Protein AF-A0A2N8BRU5-F1 (afdb_monomer)

pLDDT: mean 93.41, std 7.44, range [59.16, 98.81]

Sequence (91 aa):
SDRTNVRSMAYTDAVLIDQLLGVVVEATARYLAMQAAAGAQVLQLFESWAEGLADDQFQRLVIDPHKALVARLRELGVIAPVIGFPRGAPA

Secondary structure (DSSP, 8-state):
---HHHHHHHHH-HHHHHHHHHHHHHHHHHHHHHHHHTT-S-EEEEETT-TT--HHHHIIIIIHHHHHHHHHHHHTT--S-EEEEETT---

Radius of gyration: 13.86 Å; Cα contacts (8 Å, |Δi|>4): 85; chains: 1; bounding box: 32×24×36 Å

Solvent-accessible surface area (backbone atoms only — not comparable to full-atom values): 5278 Å² total; per-residue (Å²): 134,91,60,63,66,65,57,49,38,51,73,78,40,47,66,61,48,54,54,52,48,50,53,52,31,56,54,49,28,55,51,52,46,52,42,40,75,74,65,43,71,62,44,76,47,78,35,80,75,51,48,86,54,55,72,72,53,36,43,60,73,45,50,49,49,51,52,53,25,52,51,50,28,48,76,73,68,48,78,55,55,75,46,82,46,53,36,72,61,82,132

Structure (mmCIF, N/CA/C/O backbone):
data_AF-A0A2N8BRU5-F1
#
_entry.id   AF-A0A2N8BRU5-F1
#
loop_
_atom_site.group_PDB
_atom_site.id
_atom_site.type_symbol
_atom_site.label_atom_id
_atom_site.label_alt_id
_atom_site.label_comp_id
_atom_site.label_asym_id
_atom_site.label_entity_id
_atom_site.label_seq_id
_atom_site.pdbx_PDB_ins_code
_atom_site.Cartn_x
_atom_site.Cartn_y
_atom_site.Cartn_z
_atom_site.occupancy
_atom_site.B_iso_or_equiv
_atom_site.auth_seq_id
_atom_site.auth_comp_id
_atom_site.auth_asym_id
_atom_site.auth_atom_id
_atom_site.pdbx_PDB_model_num
ATOM 1 N N . SER A 1 1 ? 17.208 9.523 -4.330 1.00 63.88 1 SER A N 1
ATOM 2 C CA . SER A 1 1 ? 17.719 8.145 -4.233 1.00 63.88 1 SER A CA 1
ATOM 3 C C . SER A 1 1 ? 17.837 7.538 -5.610 1.00 63.88 1 SER A C 1
ATOM 5 O O . SER A 1 1 ? 16.945 7.762 -6.421 1.00 63.88 1 SER A O 1
ATOM 7 N N . ASP A 1 2 ? 18.920 6.806 -5.858 1.00 82.88 2 ASP A N 1
ATOM 8 C CA . ASP A 1 2 ? 19.137 6.045 -7.091 1.00 82.88 2 ASP A CA 1
ATOM 9 C C . ASP A 1 2 ? 18.216 4.812 -7.126 1.00 82.88 2 ASP A C 1
ATOM 11 O O . ASP A 1 2 ? 18.113 4.084 -6.138 1.00 82.88 2 ASP A O 1
ATOM 15 N N . ARG A 1 3 ? 17.516 4.617 -8.250 1.00 87.44 3 ARG A N 1
ATOM 16 C CA . ARG A 1 3 ? 16.540 3.534 -8.473 1.00 87.44 3 ARG A CA 1
ATOM 17 C C . ARG A 1 3 ? 16.988 2.536 -9.537 1.00 87.44 3 ARG A C 1
ATOM 19 O O . ARG A 1 3 ? 16.271 1.581 -9.827 1.00 87.44 3 ARG A O 1
ATOM 26 N N . THR A 1 4 ? 18.146 2.770 -10.140 1.00 85.50 4 THR A N 1
ATOM 27 C CA . THR A 1 4 ? 18.561 2.111 -11.379 1.00 85.50 4 THR A CA 1
ATOM 28 C C . THR A 1 4 ? 18.797 0.621 -11.158 1.00 85.50 4 THR A C 1
ATOM 30 O O . THR A 1 4 ? 18.302 -0.200 -11.925 1.00 85.50 4 THR A O 1
ATOM 33 N N . ASN A 1 5 ? 19.454 0.260 -10.052 1.00 85.75 5 ASN A N 1
ATOM 34 C CA . ASN A 1 5 ? 19.776 -1.133 -9.743 1.00 85.75 5 ASN A CA 1
ATOM 35 C C . ASN A 1 5 ? 18.523 -1.987 -9.526 1.00 85.75 5 ASN A C 1
ATOM 37 O O . ASN A 1 5 ? 18.394 -3.034 -10.150 1.00 85.75 5 ASN A O 1
ATOM 41 N N . VAL A 1 6 ? 17.570 -1.530 -8.704 1.00 84.62 6 VAL A N 1
ATOM 42 C CA . VAL A 1 6 ? 16.351 -2.312 -8.429 1.00 84.62 6 VAL A CA 1
ATOM 43 C C . VAL A 1 6 ? 15.450 -2.416 -9.662 1.00 84.62 6 VAL A C 1
ATOM 45 O O . VAL A 1 6 ? 14.860 -3.464 -9.904 1.00 84.62 6 VAL A O 1
ATOM 48 N N . ARG A 1 7 ? 15.398 -1.366 -10.497 1.00 86.25 7 ARG A N 1
ATOM 49 C CA . ARG A 1 7 ? 14.690 -1.421 -11.784 1.00 86.25 7 ARG A CA 1
ATOM 50 C C . ARG A 1 7 ? 15.337 -2.419 -12.731 1.00 86.25 7 ARG A C 1
ATOM 52 O O . ARG A 1 7 ? 14.623 -3.193 -13.347 1.00 86.25 7 ARG A O 1
ATOM 59 N N . SER A 1 8 ? 16.666 -2.434 -12.811 1.00 85.25 8 SER A N 1
ATOM 60 C CA . SER A 1 8 ? 17.399 -3.424 -13.605 1.00 85.25 8 SER A CA 1
ATOM 61 C C . SER A 1 8 ? 17.119 -4.848 -13.113 1.00 85.25 8 SER A C 1
ATOM 63 O O . SER A 1 8 ? 16.784 -5.721 -13.910 1.00 85.25 8 SER A O 1
ATOM 65 N N . MET A 1 9 ? 17.135 -5.062 -11.792 1.00 83.56 9 MET A N 1
ATOM 66 C CA . MET A 1 9 ? 16.829 -6.359 -11.181 1.00 83.56 9 MET A CA 1
AT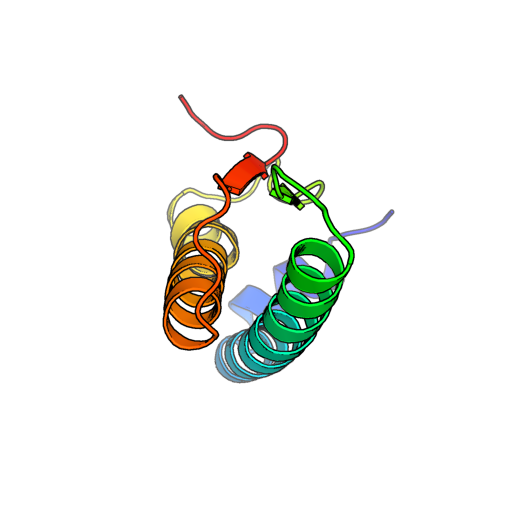OM 67 C C . MET A 1 9 ? 15.428 -6.871 -11.523 1.00 83.56 9 MET A C 1
ATOM 69 O O . MET A 1 9 ? 15.272 -8.069 -11.724 1.00 83.56 9 MET A O 1
ATOM 73 N N . ALA A 1 10 ? 14.426 -5.995 -11.652 1.00 83.12 10 ALA A N 1
ATOM 74 C CA . ALA A 1 10 ? 13.080 -6.405 -12.066 1.00 83.12 10 ALA A CA 1
ATOM 75 C C . ALA A 1 10 ? 13.054 -7.073 -13.454 1.00 83.12 10 ALA A C 1
ATOM 77 O O . ALA A 1 10 ? 12.221 -7.950 -13.696 1.00 83.12 10 ALA A O 1
ATOM 78 N N . TYR A 1 11 ? 13.996 -6.712 -14.333 1.00 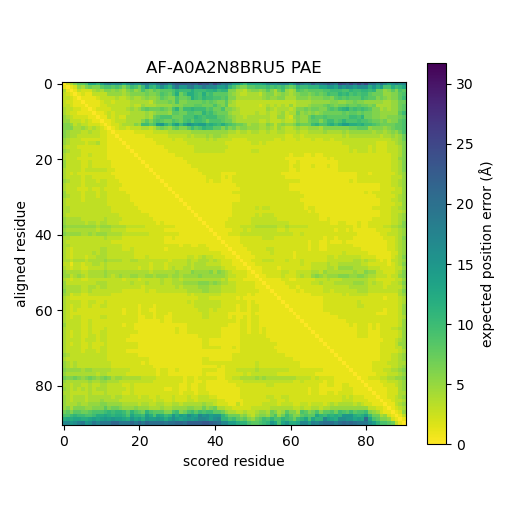82.69 11 TYR A N 1
ATOM 79 C CA . TYR A 1 11 ? 14.168 -7.339 -15.642 1.00 82.69 11 TYR A CA 1
ATOM 80 C C . TYR A 1 11 ? 15.085 -8.564 -15.601 1.00 82.69 11 TYR A C 1
ATOM 82 O O . TYR A 1 11 ? 14.816 -9.546 -16.288 1.00 82.69 11 TYR A O 1
ATOM 90 N N . THR A 1 12 ? 16.175 -8.516 -14.830 1.00 88.25 12 THR A N 1
ATOM 91 C CA . THR A 1 12 ? 17.202 -9.573 -14.848 1.00 88.25 12 THR A CA 1
ATOM 92 C C . THR A 1 12 ? 16.909 -10.737 -13.905 1.00 88.25 12 THR A C 1
ATOM 94 O O . THR A 1 12 ? 17.381 -11.841 -14.153 1.00 88.25 12 THR A O 1
ATOM 97 N N . ASP A 1 13 ? 16.155 -10.504 -12.829 1.00 90.44 13 ASP A N 1
ATOM 98 C CA . ASP A 1 13 ? 15.777 -11.511 -11.833 1.00 90.44 13 ASP A CA 1
ATOM 99 C C . ASP A 1 13 ? 14.365 -11.239 -11.291 1.00 90.44 13 ASP A C 1
ATOM 101 O O . ASP A 1 13 ? 14.132 -10.818 -10.153 1.00 90.44 13 ASP A O 1
ATOM 105 N N . ALA A 1 14 ? 13.397 -11.468 -12.175 1.00 88.56 14 ALA A N 1
ATOM 106 C CA . ALA A 1 14 ? 11.980 -11.289 -11.907 1.00 88.56 14 ALA A CA 1
ATOM 107 C C . ALA A 1 14 ? 11.502 -12.061 -10.661 1.00 88.56 14 ALA A C 1
ATOM 109 O O . ALA A 1 14 ? 10.735 -11.520 -9.868 1.00 88.56 14 ALA A O 1
ATOM 110 N N . VAL A 1 15 ? 11.972 -13.298 -10.477 1.00 92.75 15 VAL A N 1
ATOM 111 C CA . VAL A 1 15 ? 11.520 -14.176 -9.387 1.00 92.75 15 VAL A CA 1
ATOM 112 C C . VAL A 1 15 ? 11.982 -13.646 -8.034 1.00 92.75 15 VAL A C 1
ATOM 114 O O . VAL A 1 15 ? 11.188 -13.609 -7.093 1.00 92.75 15 VAL A O 1
ATOM 117 N N . LEU A 1 16 ? 13.237 -13.200 -7.931 1.00 93.19 16 LEU A N 1
ATOM 118 C CA . LEU A 1 16 ? 13.756 -12.623 -6.694 1.00 93.19 16 LEU A CA 1
ATOM 119 C C . LEU A 1 16 ? 12.983 -11.363 -6.287 1.00 93.19 16 LEU A C 1
ATOM 121 O O . LEU A 1 16 ? 12.659 -11.190 -5.111 1.00 93.19 16 LEU A O 1
ATOM 125 N N . ILE A 1 17 ? 12.665 -10.492 -7.250 1.00 94.12 17 ILE A N 1
ATOM 126 C CA . ILE A 1 17 ? 11.889 -9.275 -6.986 1.00 94.12 17 ILE A CA 1
ATOM 127 C C . ILE A 1 17 ? 10.474 -9.607 -6.511 1.00 94.12 17 ILE A C 1
ATOM 129 O O . ILE A 1 17 ? 10.018 -9.011 -5.536 1.00 94.12 17 ILE A O 1
ATOM 133 N N . ASP A 1 18 ? 9.806 -10.588 -7.120 1.00 93.12 18 ASP A N 1
ATOM 134 C CA . ASP A 1 18 ? 8.461 -10.994 -6.699 1.00 93.12 18 ASP A CA 1
ATOM 135 C C . ASP A 1 18 ? 8.469 -11.581 -5.274 1.00 93.12 18 ASP A C 1
ATOM 137 O O . ASP A 1 18 ? 7.605 -11.260 -4.456 1.00 93.12 18 ASP A O 1
ATOM 141 N N . GLN A 1 19 ? 9.482 -12.386 -4.931 1.00 95.75 19 GLN A N 1
ATOM 142 C CA . GLN A 1 19 ? 9.657 -12.917 -3.573 1.00 95.75 19 GLN A CA 1
ATOM 143 C C . GLN A 1 19 ? 9.911 -11.805 -2.551 1.00 95.75 19 GLN A C 1
ATOM 145 O O . GLN A 1 19 ? 9.306 -11.797 -1.475 1.00 95.75 19 GLN A O 1
ATOM 150 N N . LEU A 1 20 ? 10.776 -10.845 -2.888 1.00 95.88 20 LEU A N 1
ATOM 151 C CA . LEU A 1 20 ? 11.060 -9.695 -2.035 1.00 95.88 20 LEU A CA 1
ATOM 152 C C . LEU A 1 20 ? 9.805 -8.842 -1.819 1.00 95.88 20 LEU A C 1
ATOM 154 O O . LEU A 1 20 ? 9.501 -8.477 -0.682 1.00 95.88 20 LEU A O 1
ATOM 158 N N . LEU A 1 21 ? 9.050 -8.561 -2.884 1.00 96.31 21 LEU A N 1
ATOM 159 C CA . LEU A 1 21 ? 7.775 -7.851 -2.798 1.00 96.31 21 LEU A CA 1
ATOM 160 C C . LEU A 1 21 ? 6.785 -8.603 -1.908 1.00 96.31 21 LEU A C 1
ATOM 162 O O . LEU A 1 21 ? 6.137 -7.971 -1.080 1.00 96.31 21 LEU A O 1
ATOM 166 N N . GLY A 1 22 ? 6.723 -9.934 -1.991 1.00 98.12 22 GLY A N 1
ATOM 167 C CA . GLY A 1 22 ? 5.910 -10.753 -1.088 1.00 98.12 22 GLY A CA 1
ATOM 168 C C . GLY A 1 22 ? 6.245 -10.533 0.393 1.00 98.12 22 GLY A C 1
ATOM 169 O O . GLY A 1 22 ? 5.344 -10.343 1.213 1.00 98.12 22 GLY A O 1
ATOM 170 N N . VAL A 1 23 ? 7.535 -10.475 0.741 1.00 98.50 23 VAL A N 1
ATOM 171 C CA . VAL A 1 23 ? 7.984 -10.176 2.115 1.00 98.50 23 VAL A CA 1
ATOM 172 C C . VAL A 1 23 ? 7.570 -8.764 2.542 1.00 98.50 23 VAL A C 1
ATOM 174 O O . VAL A 1 23 ? 7.060 -8.578 3.650 1.00 98.50 23 VAL A O 1
ATOM 177 N N . VAL A 1 24 ? 7.756 -7.769 1.669 1.00 97.75 24 VAL A N 1
ATOM 178 C CA . VAL A 1 24 ? 7.382 -6.370 1.943 1.00 97.75 24 VAL A CA 1
ATOM 179 C C . VAL A 1 24 ? 5.870 -6.223 2.111 1.00 97.75 24 VAL A C 1
ATOM 181 O O . VAL A 1 24 ? 5.429 -5.513 3.017 1.00 97.75 24 VAL A O 1
ATOM 184 N N . VAL A 1 25 ? 5.073 -6.914 1.293 1.00 98.56 25 VAL A N 1
ATOM 185 C CA . VAL A 1 25 ? 3.607 -6.920 1.373 1.00 98.56 25 VAL A CA 1
ATOM 186 C C . VAL A 1 25 ? 3.146 -7.455 2.726 1.00 98.56 25 VAL A C 1
ATOM 188 O O . VAL A 1 25 ? 2.395 -6.764 3.415 1.00 98.56 25 VAL A O 1
ATOM 191 N N . GLU A 1 26 ? 3.627 -8.626 3.155 1.00 98.69 26 GLU A N 1
ATOM 192 C CA . GLU A 1 26 ? 3.211 -9.209 4.439 1.00 98.69 26 GLU A CA 1
ATOM 193 C C . GLU A 1 26 ? 3.651 -8.345 5.628 1.00 98.69 26 GLU A C 1
ATOM 195 O O . GLU A 1 26 ? 2.864 -8.087 6.544 1.00 98.69 26 GLU A O 1
ATOM 200 N N . ALA A 1 27 ? 4.893 -7.850 5.616 1.00 98.75 27 ALA A N 1
ATOM 201 C CA . ALA A 1 27 ? 5.399 -6.988 6.681 1.00 98.75 27 ALA A CA 1
ATOM 202 C C . ALA A 1 27 ? 4.589 -5.684 6.787 1.00 98.75 27 ALA A C 1
ATOM 204 O O . ALA A 1 27 ? 4.179 -5.289 7.883 1.00 98.75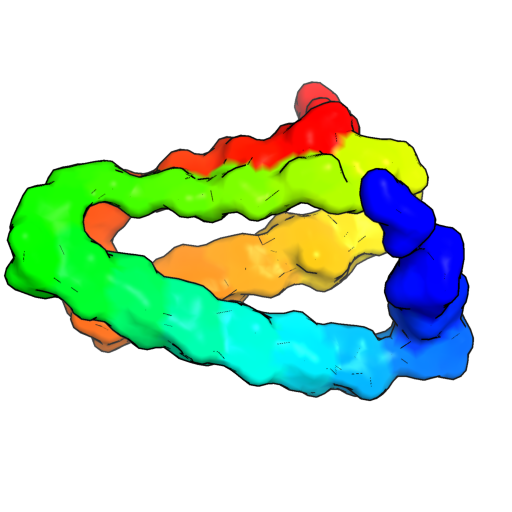 27 ALA A O 1
ATOM 205 N N . THR A 1 28 ? 4.305 -5.043 5.649 1.00 98.62 28 THR A N 1
ATOM 206 C CA . THR A 1 28 ? 3.535 -3.793 5.601 1.00 98.62 28 THR A CA 1
ATOM 207 C C . THR A 1 28 ? 2.086 -4.012 6.024 1.00 98.62 28 THR A C 1
ATOM 209 O O . THR A 1 28 ? 1.564 -3.229 6.818 1.00 98.62 28 THR A O 1
ATOM 212 N N . ALA A 1 29 ? 1.439 -5.090 5.568 1.00 98.69 29 ALA A N 1
ATOM 213 C CA . ALA A 1 29 ? 0.063 -5.406 5.948 1.00 98.69 29 ALA A CA 1
ATOM 214 C C . ALA A 1 29 ? -0.073 -5.597 7.466 1.00 98.69 29 ALA A C 1
ATOM 216 O O . ALA A 1 29 ? -0.953 -5.004 8.091 1.00 98.69 29 ALA A O 1
ATOM 217 N N . ARG A 1 30 ? 0.847 -6.345 8.090 1.00 98.75 30 ARG A N 1
ATOM 218 C CA . ARG A 1 30 ? 0.879 -6.514 9.552 1.00 98.75 30 ARG A CA 1
ATOM 219 C C . ARG A 1 30 ? 1.102 -5.190 10.276 1.00 98.75 30 ARG A C 1
ATOM 221 O O . ARG A 1 30 ? 0.441 -4.925 11.278 1.00 98.75 30 ARG A O 1
ATOM 228 N N . TYR A 1 31 ? 2.003 -4.347 9.774 1.00 98.69 31 TYR A N 1
ATOM 229 C CA . TYR A 1 31 ? 2.277 -3.045 10.378 1.00 98.69 31 TYR A CA 1
ATOM 230 C C . TYR A 1 31 ? 1.063 -2.110 10.327 1.00 98.69 31 TYR A C 1
ATOM 232 O O . TYR A 1 31 ? 0.691 -1.516 11.337 1.00 98.69 31 TYR A O 1
ATOM 240 N N . LEU A 1 32 ? 0.391 -2.032 9.183 1.00 98.69 32 LEU A N 1
ATOM 241 C CA . LEU A 1 32 ? -0.818 -1.228 9.014 1.00 98.69 32 LEU A CA 1
ATOM 242 C C . LEU A 1 32 ? -2.010 -1.777 9.807 1.00 98.69 32 LEU A C 1
ATOM 244 O O . LEU A 1 32 ? -2.792 -0.995 10.344 1.00 98.69 32 LEU A O 1
ATOM 248 N N . ALA A 1 33 ? -2.131 -3.099 9.952 1.00 98.75 33 ALA A N 1
ATOM 249 C CA . ALA A 1 33 ? -3.128 -3.696 10.836 1.00 98.75 33 ALA A CA 1
ATOM 250 C C . ALA A 1 33 ? -2.907 -3.289 12.302 1.00 98.75 33 ALA A C 1
ATOM 252 O O . ALA A 1 33 ? -3.868 -2.956 12.994 1.00 98.75 33 ALA A O 1
ATOM 253 N N . MET A 1 34 ? -1.650 -3.225 12.764 1.00 98.81 34 MET A N 1
ATOM 254 C CA . MET A 1 34 ? -1.334 -2.695 14.098 1.00 98.81 34 MET A CA 1
ATOM 255 C C . MET A 1 34 ? -1.702 -1.213 14.231 1.00 98.81 34 MET A C 1
ATOM 257 O O . MET A 1 34 ? -2.225 -0.816 15.268 1.00 98.81 34 MET A O 1
ATOM 261 N N . GLN A 1 35 ? -1.489 -0.399 13.192 1.00 98.81 35 GLN A N 1
ATOM 262 C CA . GLN A 1 35 ? -1.923 1.004 13.205 1.00 98.81 35 GLN A CA 1
ATOM 263 C C . GLN A 1 35 ? -3.449 1.128 13.290 1.00 98.81 35 GLN A C 1
ATOM 265 O O . GLN A 1 35 ? -3.954 1.924 14.080 1.00 98.81 35 GLN A O 1
ATOM 270 N N . ALA A 1 36 ? -4.188 0.320 12.525 1.00 98.69 36 ALA A N 1
ATOM 271 C CA . ALA A 1 36 ? -5.647 0.286 12.588 1.00 98.69 36 ALA A CA 1
ATOM 272 C C . ALA A 1 36 ? -6.142 -0.134 13.982 1.00 98.69 36 ALA A C 1
ATOM 274 O O . ALA A 1 36 ? -7.012 0.525 14.549 1.00 98.69 36 ALA A O 1
ATOM 275 N N . ALA A 1 37 ? -5.539 -1.168 14.577 1.00 98.50 37 ALA A N 1
ATOM 276 C CA . ALA A 1 37 ? -5.843 -1.601 15.943 1.00 98.50 37 ALA A CA 1
ATOM 277 C C . ALA A 1 37 ? -5.516 -0.525 16.995 1.00 98.50 37 ALA A C 1
ATOM 279 O O . ALA A 1 37 ? -6.208 -0.418 18.004 1.00 98.50 37 ALA A O 1
ATOM 280 N N . ALA A 1 38 ? -4.498 0.301 16.743 1.00 98.62 38 ALA A N 1
ATOM 281 C CA . ALA A 1 38 ? -4.144 1.447 17.578 1.00 98.62 38 ALA A CA 1
ATOM 282 C C . ALA A 1 38 ? -5.062 2.672 17.378 1.00 98.62 38 ALA A C 1
ATOM 284 O O . ALA A 1 38 ? -4.860 3.693 18.033 1.00 98.62 38 ALA A O 1
ATOM 285 N N . GLY A 1 39 ? -6.067 2.588 16.498 1.00 98.38 39 GLY A N 1
ATOM 286 C CA . GLY A 1 39 ? -7.073 3.631 16.291 1.00 98.38 39 GLY A CA 1
ATOM 287 C C . GLY A 1 39 ? -6.926 4.432 14.997 1.00 98.38 39 GLY A C 1
ATOM 288 O O . GLY A 1 39 ? -7.664 5.398 14.809 1.00 98.38 39 GLY A O 1
ATOM 289 N N . ALA A 1 40 ? -6.018 4.061 14.086 1.00 98.69 40 ALA A N 1
ATOM 290 C CA . ALA A 1 40 ? -5.955 4.700 12.773 1.00 98.69 40 ALA A CA 1
ATOM 291 C C . ALA A 1 40 ? -7.251 4.441 11.986 1.00 98.69 40 ALA A C 1
ATOM 293 O O . ALA A 1 40 ? -7.608 3.300 11.692 1.00 98.69 40 ALA A O 1
ATOM 294 N N . GLN A 1 41 ? -7.953 5.517 11.628 1.00 98.44 41 GLN A N 1
ATOM 295 C CA . GLN A 1 41 ? -9.248 5.439 10.943 1.00 98.44 41 GLN A CA 1
ATOM 296 C C . GLN A 1 41 ? -9.115 5.363 9.419 1.00 98.44 41 GLN A C 1
ATOM 298 O O . GLN A 1 41 ? -10.069 4.985 8.748 1.00 98.44 41 GLN A O 1
ATOM 303 N N . VAL A 1 42 ? -7.948 5.718 8.877 1.00 98.50 42 VAL A N 1
ATOM 304 C CA . VAL A 1 42 ? -7.598 5.660 7.452 1.00 98.50 42 VAL A CA 1
ATOM 305 C C . VAL A 1 42 ? -6.134 5.243 7.344 1.00 98.50 42 VAL A C 1
ATOM 307 O O . VAL A 1 42 ? -5.312 5.655 8.162 1.00 98.50 42 VAL A O 1
ATOM 310 N N . LEU A 1 43 ? -5.808 4.439 6.333 1.00 98.62 43 LEU A N 1
ATOM 311 C CA . LEU A 1 43 ? -4.450 3.987 6.038 1.00 98.62 43 LEU A CA 1
ATOM 312 C C . LEU A 1 43 ? -4.025 4.504 4.661 1.00 98.62 43 LEU A C 1
ATOM 314 O O . LEU A 1 43 ? -4.815 4.471 3.720 1.00 98.62 43 LEU A O 1
ATOM 318 N N . GLN A 1 44 ? -2.779 4.954 4.516 1.00 97.81 44 GLN A N 1
ATOM 319 C CA . GLN A 1 44 ? -2.257 5.449 3.241 1.00 97.81 44 GLN A CA 1
ATOM 320 C C . GLN A 1 44 ? -0.976 4.715 2.842 1.00 97.81 44 GLN A C 1
ATOM 322 O O . GLN A 1 44 ? -0.019 4.642 3.610 1.00 97.81 44 GLN A O 1
ATOM 327 N N . LEU A 1 45 ? -0.965 4.198 1.615 1.00 96.75 45 LEU A N 1
ATOM 328 C CA . LEU A 1 45 ? 0.183 3.580 0.966 1.00 96.75 45 LEU A CA 1
ATOM 329 C C . LEU A 1 45 ? 0.892 4.641 0.125 1.00 96.75 45 LEU A C 1
ATOM 331 O O . LEU A 1 45 ? 0.337 5.147 -0.850 1.00 96.75 45 LEU A O 1
ATOM 335 N N . PHE A 1 46 ? 2.112 4.995 0.519 1.00 95.62 46 PHE A N 1
ATOM 336 C CA . PHE A 1 46 ? 2.949 5.938 -0.217 1.00 95.62 46 PHE A CA 1
ATOM 337 C C . PHE A 1 46 ? 3.911 5.190 -1.132 1.00 95.62 46 PHE A C 1
ATOM 339 O O . PHE A 1 46 ? 4.947 4.707 -0.677 1.00 95.62 46 PHE A O 1
ATOM 346 N N . GLU A 1 47 ? 3.619 5.174 -2.430 1.00 94.69 47 GLU A N 1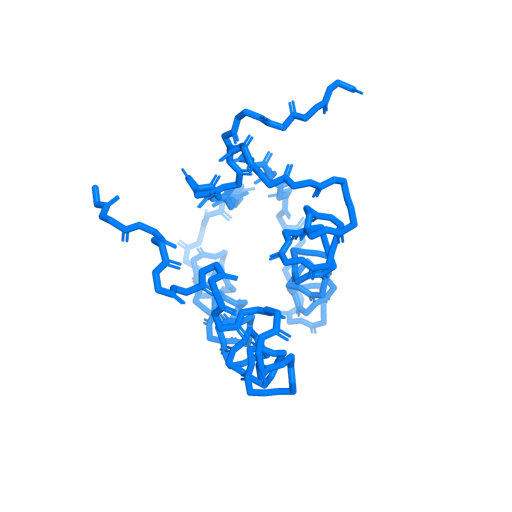
ATOM 347 C CA . GLU A 1 47 ? 4.510 4.585 -3.425 1.00 94.69 47 GLU A CA 1
ATOM 348 C C . GLU A 1 47 ? 5.288 5.689 -4.147 1.00 94.69 47 GLU A C 1
ATOM 350 O O . GLU A 1 47 ? 4.894 6.243 -5.174 1.00 94.69 47 GLU A O 1
ATOM 355 N N . SER A 1 48 ? 6.412 6.081 -3.554 1.00 92.31 48 SER A N 1
ATOM 356 C CA . SER A 1 48 ? 7.175 7.234 -4.032 1.00 92.31 48 SER A CA 1
ATOM 357 C C . SER A 1 48 ? 8.093 6.931 -5.227 1.00 92.31 48 SER A C 1
ATOM 359 O O . SER A 1 48 ? 8.677 7.879 -5.767 1.00 92.31 48 SER A O 1
ATOM 361 N N . TRP A 1 49 ? 8.229 5.660 -5.642 1.00 92.19 49 TRP A N 1
ATOM 362 C CA . TRP A 1 49 ? 9.185 5.192 -6.660 1.00 92.19 49 TRP A CA 1
ATOM 363 C C . TRP A 1 49 ? 8.548 4.735 -7.979 1.00 92.19 49 TRP A C 1
ATOM 365 O O . TRP A 1 49 ? 9.285 4.395 -8.913 1.00 92.19 49 TRP A O 1
ATOM 375 N N . ALA A 1 50 ? 7.219 4.806 -8.084 1.00 92.25 50 ALA A N 1
ATOM 376 C CA . ALA A 1 50 ? 6.468 4.392 -9.267 1.00 92.25 50 ALA A CA 1
ATOM 377 C C . ALA A 1 50 ? 6.728 5.232 -10.533 1.00 92.25 50 ALA A C 1
ATOM 379 O O . ALA A 1 50 ? 6.599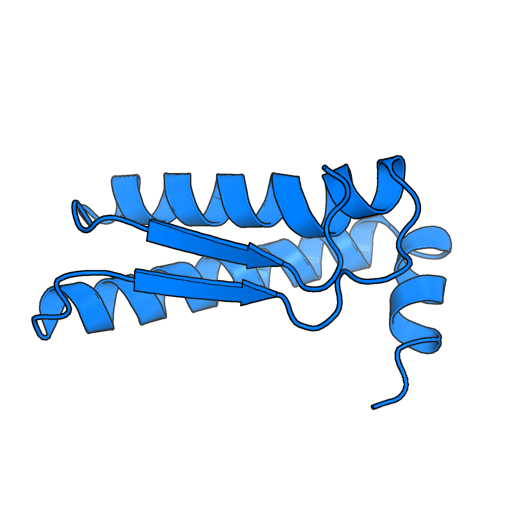 4.731 -11.645 1.00 92.25 50 ALA A O 1
ATOM 380 N N . GLU A 1 51 ? 7.113 6.498 -10.375 1.00 91.50 51 GLU A N 1
ATOM 381 C CA . GLU A 1 51 ? 7.290 7.440 -11.483 1.00 91.50 51 GLU A CA 1
ATOM 382 C C . GLU A 1 51 ? 8.297 6.945 -12.534 1.00 91.50 51 GLU A C 1
ATOM 384 O O . GLU A 1 51 ? 9.455 6.660 -12.214 1.00 91.50 51 GLU A O 1
ATOM 389 N N . GLY A 1 52 ? 7.886 6.901 -13.801 1.00 89.19 52 GLY A N 1
ATOM 390 C CA . GLY A 1 52 ? 8.747 6.506 -14.919 1.00 89.19 52 GLY A CA 1
ATOM 391 C C . GLY A 1 52 ? 8.971 4.996 -15.048 1.00 89.19 52 GLY A C 1
ATOM 392 O O . GLY A 1 52 ? 9.969 4.586 -15.640 1.00 89.19 52 GLY A O 1
ATOM 393 N N . LEU A 1 53 ? 8.098 4.173 -14.461 1.00 90.62 53 LEU A N 1
ATOM 394 C CA . LEU A 1 53 ? 7.949 2.770 -14.854 1.00 90.62 53 LEU A CA 1
ATOM 395 C C . LEU A 1 53 ? 7.157 2.680 -16.167 1.00 90.62 53 LEU A C 1
ATOM 397 O O . LEU A 1 53 ? 6.262 3.487 -16.400 1.00 90.62 53 LEU A O 1
ATOM 401 N N . ALA A 1 54 ? 7.487 1.697 -17.006 1.00 90.50 54 ALA A N 1
ATOM 402 C CA . ALA A 1 54 ? 6.629 1.300 -18.123 1.00 90.50 54 ALA A CA 1
ATOM 403 C C . ALA A 1 54 ? 5.332 0.661 -17.596 1.00 90.50 54 ALA A C 1
ATOM 405 O O . ALA A 1 54 ? 5.319 0.161 -16.471 1.00 90.50 54 ALA A O 1
ATOM 406 N N . ASP A 1 55 ? 4.260 0.660 -18.391 1.00 91.12 55 ASP A N 1
ATOM 407 C CA . ASP A 1 55 ? 2.923 0.231 -17.949 1.00 91.12 55 ASP A CA 1
ATOM 408 C C . ASP A 1 55 ? 2.895 -1.202 -17.391 1.00 91.12 55 ASP A C 1
ATOM 410 O O . ASP A 1 55 ? 2.272 -1.460 -16.361 1.00 91.12 55 ASP A O 1
ATOM 414 N N . ASP A 1 56 ? 3.618 -2.130 -18.021 1.00 91.06 56 ASP A N 1
ATOM 415 C CA . ASP A 1 56 ? 3.736 -3.523 -17.577 1.00 91.06 56 ASP A CA 1
ATOM 416 C C . ASP A 1 56 ? 4.443 -3.627 -16.215 1.00 91.06 56 ASP A C 1
ATOM 418 O O . ASP A 1 56 ? 3.997 -4.349 -15.319 1.00 91.06 56 ASP A O 1
ATOM 422 N N . GLN A 1 57 ? 5.514 -2.854 -16.029 1.00 92.25 57 GLN A N 1
ATOM 423 C CA . GLN A 1 57 ? 6.249 -2.792 -14.770 1.00 92.25 57 GLN A CA 1
ATOM 424 C C . GLN A 1 57 ? 5.458 -2.063 -13.688 1.00 92.25 57 GLN A C 1
ATOM 426 O O . GLN A 1 57 ? 5.512 -2.456 -12.528 1.00 92.25 57 GLN A O 1
ATOM 431 N N . PHE A 1 58 ? 4.707 -1.021 -14.033 1.00 93.25 58 PHE A N 1
ATOM 432 C CA . PHE A 1 58 ? 3.838 -0.328 -13.090 1.00 93.25 58 PHE A CA 1
ATOM 433 C C . PHE A 1 58 ? 2.727 -1.265 -12.606 1.00 93.25 58 PHE A C 1
ATOM 435 O O . PHE A 1 58 ? 2.495 -1.381 -11.402 1.00 93.25 58 PHE A O 1
ATOM 442 N N . GLN A 1 59 ? 2.097 -2.010 -13.516 1.00 93.94 59 GLN A N 1
ATOM 443 C CA . GLN A 1 59 ? 1.104 -3.012 -13.144 1.00 93.94 59 GLN A CA 1
ATOM 444 C C . GLN A 1 59 ? 1.701 -4.057 -12.189 1.00 93.94 59 GLN A C 1
ATOM 446 O O . GLN A 1 59 ? 1.173 -4.267 -11.096 1.00 93.94 59 GLN A O 1
ATOM 451 N N . ARG A 1 60 ? 2.839 -4.650 -12.561 1.00 93.38 60 ARG A N 1
ATOM 452 C CA . ARG A 1 60 ? 3.450 -5.757 -11.817 1.00 93.38 60 ARG A CA 1
ATOM 453 C C . ARG A 1 60 ? 4.114 -5.341 -10.503 1.00 93.38 60 ARG A C 1
ATOM 455 O O . ARG A 1 60 ? 4.027 -6.069 -9.522 1.00 93.38 60 ARG A O 1
ATOM 462 N N . LEU A 1 61 ? 4.823 -4.214 -10.474 1.00 94.19 61 LEU A N 1
ATOM 463 C CA . LEU A 1 61 ? 5.633 -3.799 -9.321 1.00 94.19 61 LEU A CA 1
ATOM 464 C C . LEU A 1 61 ? 4.878 -2.866 -8.373 1.00 94.19 61 LEU A C 1
ATOM 466 O O . LEU A 1 61 ? 5.263 -2.741 -7.214 1.00 94.19 61 LEU A O 1
ATOM 470 N N . VAL A 1 62 ? 3.817 -2.207 -8.848 1.00 95.19 62 VAL A N 1
ATOM 471 C CA . VAL A 1 62 ? 3.030 -1.263 -8.046 1.00 95.19 62 VAL A CA 1
ATOM 472 C C . VAL A 1 62 ? 1.630 -1.807 -7.816 1.00 95.19 62 VAL A C 1
ATOM 474 O O . VAL A 1 62 ? 1.281 -2.109 -6.676 1.00 95.19 62 VAL A O 1
ATOM 477 N N . ILE A 1 63 ? 0.824 -1.967 -8.866 1.00 95.50 63 ILE A N 1
ATOM 478 C CA . ILE A 1 63 ? -0.601 -2.278 -8.700 1.00 95.50 63 ILE A CA 1
ATOM 479 C C . ILE A 1 63 ? -0.817 -3.653 -8.062 1.00 95.50 63 ILE A C 1
ATOM 481 O O . ILE A 1 63 ? -1.567 -3.753 -7.088 1.00 95.50 63 ILE A O 1
ATOM 485 N N . ASP A 1 64 ? -0.161 -4.700 -8.559 1.00 96.44 64 ASP A N 1
ATOM 486 C CA . ASP A 1 64 ? -0.384 -6.064 -8.070 1.00 96.44 64 ASP A CA 1
ATOM 487 C C . ASP A 1 64 ? 0.028 -6.244 -6.592 1.00 96.44 64 ASP A C 1
ATOM 489 O O . ASP A 1 64 ? -0.801 -6.724 -5.809 1.00 96.44 64 ASP A O 1
ATOM 493 N N . PRO A 1 65 ? 1.210 -5.775 -6.135 1.00 97.25 65 PRO A N 1
ATOM 494 C CA . PRO A 1 65 ? 1.586 -5.833 -4.723 1.00 97.25 65 PRO A CA 1
ATOM 495 C C . PRO A 1 65 ? 0.666 -5.002 -3.828 1.00 97.25 65 PRO A C 1
ATOM 497 O O . PRO A 1 65 ? 0.307 -5.445 -2.738 1.00 97.25 65 PRO A O 1
ATOM 500 N N . HIS A 1 66 ? 0.223 -3.822 -4.281 1.00 97.50 66 HIS A N 1
ATOM 501 C CA . HIS A 1 66 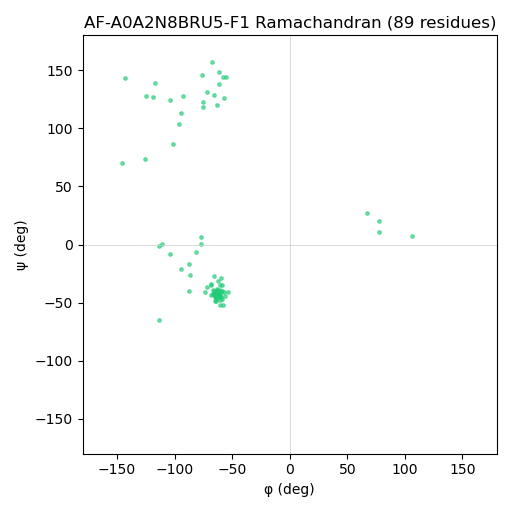? -0.709 -2.994 -3.510 1.00 97.50 66 HIS A CA 1
ATOM 502 C C . HIS A 1 66 ? -2.083 -3.664 -3.375 1.00 97.50 66 HIS A C 1
ATOM 504 O O . HIS A 1 66 ? -2.679 -3.632 -2.297 1.00 97.50 66 HIS A O 1
ATOM 510 N N . LYS A 1 67 ? -2.579 -4.326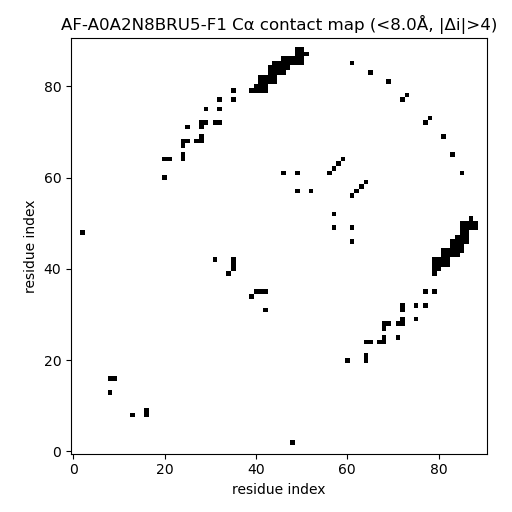 -4.428 1.00 98.00 67 LYS A N 1
ATOM 511 C CA . LYS A 1 67 ? -3.818 -5.118 -4.366 1.00 98.00 67 LYS A CA 1
ATOM 512 C C . LYS A 1 67 ? -3.682 -6.297 -3.405 1.00 98.00 67 LYS A C 1
ATOM 514 O O . LYS A 1 67 ? -4.584 -6.509 -2.596 1.00 98.00 67 LYS A O 1
ATOM 519 N N . ALA A 1 68 ? -2.562 -7.019 -3.455 1.00 98.50 68 ALA A N 1
ATOM 520 C CA . ALA A 1 68 ? -2.275 -8.113 -2.528 1.00 98.50 68 ALA A CA 1
ATOM 521 C C . ALA A 1 68 ? -2.227 -7.622 -1.071 1.00 98.50 68 ALA A C 1
ATOM 523 O O . ALA A 1 68 ? -2.836 -8.227 -0.193 1.00 98.50 68 ALA A O 1
ATOM 524 N N . LEU A 1 69 ? -1.589 -6.476 -0.824 1.00 98.62 69 LEU A N 1
ATOM 525 C CA . LEU A 1 69 ? -1.538 -5.836 0.489 1.00 98.62 69 LEU A CA 1
ATOM 526 C C . LEU A 1 69 ? -2.940 -5.473 0.993 1.00 98.62 69 LEU A C 1
ATOM 528 O O . LEU A 1 69 ? -3.285 -5.797 2.129 1.00 98.62 69 LEU A O 1
ATOM 532 N N . VAL A 1 70 ? -3.777 -4.844 0.161 1.00 98.50 70 VAL A N 1
ATOM 533 C CA . VAL A 1 70 ? -5.157 -4.501 0.542 1.00 98.50 70 VAL A CA 1
ATOM 534 C C . VAL A 1 70 ? -5.974 -5.756 0.845 1.00 98.50 70 VAL A C 1
ATOM 536 O O . VAL A 1 70 ? -6.680 -5.777 1.851 1.00 98.50 70 VAL A O 1
ATOM 539 N N . ALA A 1 71 ? -5.865 -6.808 0.030 1.00 98.62 71 ALA A N 1
ATOM 540 C CA . ALA A 1 71 ? -6.530 -8.083 0.297 1.00 98.62 71 ALA A CA 1
ATOM 541 C C . ALA A 1 71 ? -6.082 -8.668 1.645 1.00 98.62 71 ALA A C 1
ATOM 543 O O . ALA A 1 71 ? -6.919 -8.996 2.488 1.00 98.62 71 ALA A O 1
ATOM 544 N N . ARG A 1 72 ? -4.770 -8.673 1.900 1.00 98.69 72 ARG A N 1
ATOM 545 C CA . ARG A 1 72 ? -4.191 -9.147 3.156 1.00 98.69 72 ARG A CA 1
ATOM 546 C C . ARG A 1 72 ? -4.670 -8.347 4.369 1.00 98.69 72 ARG A C 1
ATOM 548 O O . ARG A 1 72 ? -4.969 -8.925 5.408 1.00 98.69 72 ARG A O 1
ATOM 555 N N . LEU A 1 73 ? -4.817 -7.027 4.246 1.00 98.75 73 LEU A N 1
ATOM 556 C CA . LEU A 1 73 ? -5.421 -6.195 5.293 1.00 98.75 73 LEU A CA 1
ATOM 557 C C . LEU A 1 73 ? -6.861 -6.616 5.604 1.00 98.75 73 LEU A C 1
ATOM 559 O O . LEU A 1 73 ? -7.239 -6.663 6.775 1.00 98.75 73 LEU A O 1
ATOM 563 N N . ARG A 1 74 ? -7.660 -6.947 4.580 1.00 98.56 74 ARG A N 1
ATOM 564 C CA . ARG A 1 74 ? -9.036 -7.426 4.786 1.00 98.56 74 ARG A CA 1
ATOM 565 C C . ARG A 1 74 ? -9.067 -8.774 5.502 1.00 98.56 74 ARG A C 1
ATOM 567 O O . ARG A 1 74 ? -9.876 -8.937 6.410 1.00 98.56 74 ARG A O 1
ATOM 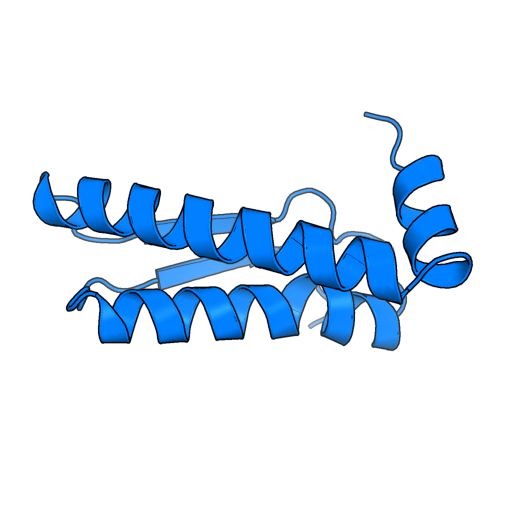574 N N . GLU A 1 75 ? -8.164 -9.694 5.171 1.00 98.75 75 GLU A N 1
ATOM 575 C CA . GLU A 1 75 ? -8.013 -10.967 5.897 1.00 98.75 75 GLU A CA 1
ATOM 576 C C . GLU A 1 75 ? -7.647 -10.765 7.374 1.00 98.75 75 GLU A C 1
ATOM 578 O O . GLU A 1 75 ? -8.114 -11.504 8.236 1.00 98.75 75 GLU A O 1
ATOM 583 N N . LEU A 1 76 ? -6.847 -9.738 7.679 1.00 98.50 76 LEU A N 1
ATOM 584 C CA . LEU A 1 76 ? -6.483 -9.346 9.045 1.00 98.50 76 LEU A CA 1
ATOM 585 C C . LEU A 1 76 ? -7.603 -8.581 9.781 1.00 98.50 76 LEU A C 1
ATOM 587 O O . LEU A 1 76 ? -7.382 -8.080 10.882 1.00 98.50 76 LEU A O 1
ATOM 591 N N . GLY A 1 77 ? -8.798 -8.471 9.192 1.00 98.50 77 GLY A N 1
ATOM 592 C CA . GLY A 1 77 ? -9.958 -7.814 9.800 1.00 98.50 77 GLY A CA 1
ATOM 593 C C . GLY A 1 77 ? -9.921 -6.285 9.748 1.00 98.50 77 GLY A C 1
ATOM 594 O O . GLY A 1 77 ? -10.739 -5.625 10.389 1.00 98.50 77 GLY A O 1
ATOM 595 N N . VAL A 1 78 ? -8.998 -5.689 8.988 1.00 98.69 78 VAL A N 1
ATOM 596 C CA . VAL A 1 78 ? -8.922 -4.233 8.841 1.00 98.69 78 VAL A CA 1
ATOM 597 C C . VAL A 1 78 ? -10.044 -3.761 7.922 1.00 98.69 78 VAL A C 1
ATOM 599 O O . VAL A 1 78 ? -10.070 -4.098 6.738 1.00 98.69 78 VAL A O 1
ATOM 602 N N . ILE A 1 79 ? -10.940 -2.919 8.441 1.00 97.81 79 ILE A N 1
ATOM 603 C CA . ILE A 1 79 ? -12.049 -2.310 7.679 1.00 97.81 79 ILE A CA 1
ATOM 604 C C . ILE A 1 79 ? -11.809 -0.841 7.312 1.00 97.81 79 ILE A C 1
ATOM 606 O O . ILE A 1 79 ? -12.571 -0.277 6.531 1.00 97.81 79 ILE A O 1
ATOM 610 N N . ALA A 1 80 ? -10.745 -0.225 7.838 1.00 98.31 80 ALA A N 1
ATOM 611 C CA . ALA A 1 80 ? -10.399 1.161 7.539 1.00 98.31 80 ALA A CA 1
ATOM 612 C C . ALA A 1 80 ? -10.251 1.387 6.015 1.00 98.31 80 ALA A C 1
ATOM 614 O O . ALA A 1 80 ? -9.774 0.487 5.300 1.00 98.31 80 ALA A O 1
ATOM 615 N N . PRO A 1 81 ? -10.648 2.561 5.488 1.00 98.38 81 PRO A N 1
ATOM 616 C CA . PRO A 1 81 ? -10.344 2.957 4.121 1.00 98.38 81 PRO A CA 1
ATOM 617 C C . PRO A 1 81 ? -8.833 2.965 3.871 1.00 98.38 81 PRO A C 1
ATOM 619 O O . PRO A 1 81 ? -8.050 3.333 4.750 1.00 98.38 81 PRO A O 1
ATOM 622 N N . VAL A 1 82 ? -8.438 2.570 2.660 1.00 98.38 82 VAL A N 1
ATOM 623 C CA . VAL A 1 82 ? -7.038 2.559 2.223 1.00 98.38 82 VAL A CA 1
ATOM 624 C C . VAL A 1 82 ? -6.887 3.496 1.031 1.00 98.38 82 VAL A C 1
ATOM 626 O O . VAL A 1 82 ? -7.620 3.368 0.053 1.00 98.38 82 VAL A O 1
ATOM 629 N N . ILE A 1 83 ? -5.939 4.426 1.112 1.00 97.62 83 ILE A N 1
ATOM 630 C CA . ILE A 1 83 ? -5.580 5.359 0.041 1.00 97.62 83 ILE A CA 1
ATOM 631 C C . ILE A 1 83 ? -4.269 4.884 -0.587 1.00 97.62 83 ILE A C 1
ATOM 633 O O . ILE A 1 83 ? -3.269 4.735 0.111 1.00 97.62 83 ILE A O 1
ATOM 637 N N . GLY A 1 84 ? -4.253 4.665 -1.900 1.00 95.12 84 GLY A N 1
ATOM 638 C CA . GLY A 1 84 ? -3.017 4.459 -2.658 1.00 95.12 84 GLY A CA 1
ATOM 639 C C . GLY A 1 84 ? -2.513 5.780 -3.230 1.00 95.12 84 GLY A C 1
ATOM 640 O O . GLY A 1 84 ? -3.270 6.475 -3.902 1.00 95.12 84 GLY A O 1
ATOM 641 N N . PHE A 1 85 ? -1.248 6.126 -2.985 1.00 95.19 85 PHE A N 1
ATOM 642 C CA . PHE A 1 85 ? -0.607 7.325 -3.533 1.00 95.19 85 PHE A CA 1
ATOM 643 C C . PHE A 1 85 ? 0.699 6.983 -4.278 1.00 95.19 85 PHE A C 1
ATOM 645 O O . PHE A 1 85 ? 1.796 7.221 -3.759 1.00 95.19 85 PHE A O 1
ATOM 652 N N . PRO A 1 86 ? 0.606 6.395 -5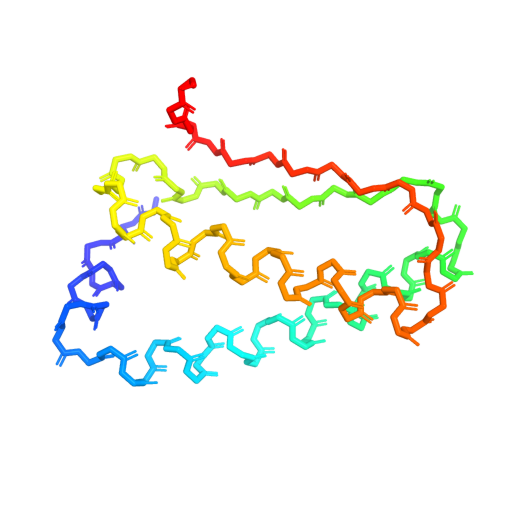.486 1.00 93.44 86 PRO A N 1
ATOM 653 C CA . PRO A 1 86 ? 1.745 6.220 -6.378 1.00 93.44 86 PRO A CA 1
ATOM 654 C C . PRO A 1 86 ? 2.136 7.536 -7.060 1.00 93.44 86 PRO A C 1
ATOM 656 O O . PRO A 1 86 ? 1.341 8.169 -7.756 1.00 93.44 86 PRO A O 1
ATOM 659 N N . ARG A 1 87 ? 3.390 7.958 -6.876 1.00 91.56 87 ARG A N 1
ATOM 660 C CA . ARG A 1 87 ? 3.932 9.163 -7.516 1.00 91.56 87 ARG A CA 1
ATOM 661 C C . ARG A 1 87 ? 3.992 8.976 -9.029 1.00 91.56 87 ARG A C 1
ATOM 663 O O . ARG A 1 87 ? 4.613 8.028 -9.497 1.00 91.56 87 ARG A O 1
ATOM 670 N N . GLY A 1 88 ? 3.441 9.939 -9.768 1.00 83.69 88 GLY A N 1
ATOM 671 C CA . GLY A 1 88 ? 3.539 9.974 -11.229 1.00 83.69 88 GLY A CA 1
ATOM 672 C C . GLY A 1 88 ? 2.787 8.833 -11.910 1.00 83.69 88 GLY A C 1
ATOM 673 O O . GLY A 1 88 ? 3.193 8.411 -12.988 1.00 83.69 88 GLY A O 1
ATOM 674 N N . ALA A 1 89 ? 1.743 8.305 -11.263 1.00 78.75 89 ALA A N 1
ATOM 675 C CA . ALA A 1 89 ? 0.891 7.297 -11.869 1.00 78.75 89 ALA A CA 1
ATOM 676 C C . ALA A 1 89 ? 0.201 7.849 -13.128 1.00 78.75 89 ALA A C 1
ATOM 678 O O . ALA A 1 89 ? -0.240 9.005 -13.109 1.00 78.75 89 ALA A O 1
ATOM 679 N N . PRO A 1 90 ? 0.120 7.049 -14.206 1.00 67.81 90 PRO A N 1
ATOM 680 C CA . PRO A 1 90 ? -0.647 7.419 -15.387 1.00 67.81 90 PRO A CA 1
ATOM 681 C C . PRO A 1 90 ? -2.132 7.578 -15.024 1.00 67.81 90 PRO A C 1
ATOM 683 O O . PRO A 1 90 ? -2.615 6.945 -14.081 1.00 67.81 90 PRO A O 1
ATOM 686 N N . ALA A 1 91 ? -2.812 8.482 -15.735 1.00 59.16 91 ALA A N 1
ATOM 687 C CA . ALA A 1 91 ? -4.236 8.771 -15.552 1.00 59.16 91 ALA A CA 1
ATOM 688 C C . ALA A 1 91 ? -5.129 7.619 -16.030 1.00 59.16 91 ALA A C 1
ATOM 690 O O . ALA A 1 91 ? -4.759 6.971 -17.035 1.00 59.16 91 ALA A O 1
#

Nearest PDB structures (foldseek):
  2q6z-assembly1_A  TM=9.236E-01  e=1.739E-02  Homo sapiens
  3gw3-assembly1_A-2  TM=9.271E-01  e=1.855E-02  Homo sapiens
  3gw0-assembly1_A-2  TM=8.603E-01  e=1.036E-02  Homo sapiens
  1r3v-assembly1_A-2  TM=8.973E-01  e=1.855E-02  Homo sapiens
  1jpi-assembly1_A-2  TM=8.515E-01  e=1.105E-02  Homo sapiens

Mean predicted aligned error: 3.29 Å

Foldseek 3Di:
DDPVVVVVCCVVPVPVLLVVLVVVLVVVLVVVLVVVVVPDQEEEDAAAPLAPDDPVCSCVNPVVSVVSSVVSNVVSVRPHHYHYHHPNDDD